Protein AF-A0A1F4F2V1-F1 (afdb_monomer)

Solvent-accessible surface area (backbone atoms only — not comparable to full-atom values): 5350 Å² total; per-residue (Å²): 129,87,64,49,33,40,34,26,35,15,77,35,59,69,42,41,52,50,29,50,51,53,40,44,74,73,66,45,57,67,95,40,53,46,75,46,65,63,38,41,71,79,57,39,79,76,78,44,99,56,61,75,82,59,60,88,73,68,56,74,41,23,12,39,38,36,33,56,27,92,44,75,68,49,39,54,51,50,52,50,50,30,48,75,41,57,29,79,45,70,49,67,55,75,133

Secondary structure (DSSP, 8-state):
-PPPEEEEEESSHHHHHHHHHHHHHTT--GGGEEEEEEE-TTTHHHHSS-GGGG-S-PPTTEEEEEEE-SSHHHHHHHHHHHHHHT-SEEEE---

Sequence (95 aa):
MPTPTVMGIFDSPDDAEKAMDELLHAGVARHRIVVSGPVSYDDVVGTIPDPAAFGEALPSGACVVSVAARSHVDKKHIAELMRRSGARDTIEARE

Nearest PDB structures (foldseek):
  3mhy-assembly1_C  TM=6.213E-01  e=7.398E-03  Azospirillum brasilense
  1vfj-assembly1_A  TM=5.900E-01  e=3.833E-02  Thermus thermophilus
  1pil-assembly1_A  TM=5.638E-01  e=4.396E-02  Escherichia coli
  3pm9-assembly3_F  TM=5.834E-01  e=1.409E-01  Rhodopseudomonas palustris
  6lpq-assembly1_A  TM=4.985E-01  e=3.298E+00  Homo sapiens

Radius of gyration: 12.19 Å; Cα contacts (8 Å, |Δi|>4): 169; chains: 1; bounding box: 25×28×32 Å

pLDDT: mean 72.24, std 13.83, range [44.47, 88.0]

Structure (mmCIF, N/CA/C/O backbone):
data_AF-A0A1F4F2V1-F1
#
_entry.id   AF-A0A1F4F2V1-F1
#
loop_
_atom_site.group_PDB
_atom_site.id
_atom_site.type_symbol
_atom_site.label_atom_id
_atom_site.label_alt_id
_atom_site.label_comp_id
_atom_site.label_asym_id
_atom_site.label_entity_id
_atom_site.label_seq_id
_atom_site.pdbx_PDB_ins_code
_atom_site.Cartn_x
_atom_site.Cartn_y
_atom_site.Cartn_z
_atom_site.occupancy
_atom_site.B_iso_or_equiv
_atom_site.auth_seq_id
_atom_site.auth_comp_id
_atom_site.auth_asym_id
_atom_site.auth_atom_id
_ato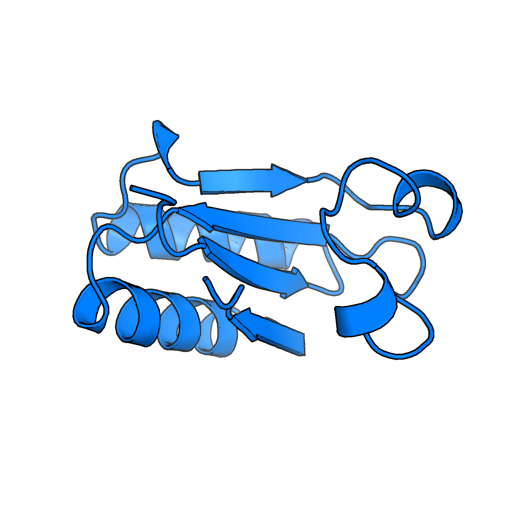m_site.pdbx_PDB_model_num
ATOM 1 N N . MET A 1 1 ? -15.551 13.283 6.512 1.00 47.62 1 MET A N 1
ATOM 2 C CA . MET A 1 1 ? -14.164 13.247 7.018 1.00 47.62 1 MET A CA 1
ATOM 3 C C . MET A 1 1 ? -13.324 12.633 5.913 1.00 47.62 1 MET A C 1
ATOM 5 O O . MET A 1 1 ? -13.753 11.589 5.424 1.00 47.62 1 MET A O 1
ATOM 9 N N . PRO A 1 2 ? -12.251 13.282 5.437 1.00 56.00 2 PRO A N 1
ATOM 10 C CA . PRO A 1 2 ? -11.369 12.664 4.453 1.00 56.00 2 PRO A CA 1
ATOM 11 C C . PRO A 1 2 ? -10.770 11.389 5.062 1.00 56.00 2 PRO A C 1
ATOM 13 O O . PRO A 1 2 ? -10.311 11.389 6.199 1.00 56.00 2 PRO A O 1
ATOM 16 N N . THR A 1 3 ? -10.862 10.266 4.354 1.00 61.22 3 THR A N 1
ATOM 17 C CA . THR A 1 3 ? -10.262 9.004 4.803 1.00 61.22 3 THR A CA 1
ATOM 18 C C . THR A 1 3 ? -8.749 9.078 4.595 1.00 61.22 3 THR A C 1
ATOM 20 O O . THR A 1 3 ? -8.323 9.290 3.455 1.00 61.22 3 THR A O 1
ATOM 23 N N . PRO A 1 4 ? -7.925 8.893 5.643 1.00 69.75 4 PRO A N 1
ATOM 24 C CA . PRO A 1 4 ? -6.475 8.925 5.495 1.00 69.75 4 PRO A CA 1
ATOM 25 C C . PRO A 1 4 ? -6.056 7.835 4.510 1.00 69.75 4 PRO A C 1
ATOM 27 O O . PRO A 1 4 ? -6.403 6.677 4.701 1.00 69.75 4 PRO A O 1
ATOM 30 N N . THR A 1 5 ? -5.339 8.185 3.448 1.00 76.19 5 THR A N 1
ATOM 31 C CA . THR A 1 5 ? -4.953 7.229 2.398 1.00 76.19 5 THR A CA 1
ATOM 32 C C . THR A 1 5 ? -3.446 7.004 2.434 1.00 76.19 5 THR A C 1
ATOM 34 O O . THR A 1 5 ? -2.674 7.947 2.604 1.00 76.19 5 THR A O 1
ATOM 37 N N . VAL A 1 6 ? -3.024 5.748 2.323 1.00 83.31 6 VAL A N 1
ATOM 38 C CA . VAL A 1 6 ? -1.615 5.358 2.198 1.00 83.31 6 VAL A CA 1
ATOM 39 C C . VAL A 1 6 ? -1.385 4.904 0.771 1.00 83.31 6 VAL A C 1
ATOM 41 O O . VAL A 1 6 ? -2.139 4.072 0.275 1.00 83.31 6 VAL A O 1
ATOM 44 N N . MET A 1 7 ? -0.368 5.445 0.117 1.00 82.50 7 MET A N 1
ATOM 45 C CA . MET A 1 7 ? 0.016 5.074 -1.238 1.00 82.50 7 MET A CA 1
ATOM 46 C C . MET A 1 7 ? 1.387 4.413 -1.202 1.00 82.50 7 MET A C 1
ATOM 48 O O . MET A 1 7 ? 2.321 4.981 -0.651 1.00 82.50 7 MET A O 1
ATOM 52 N N . GLY A 1 8 ? 1.505 3.218 -1.766 1.00 83.12 8 GLY A N 1
ATOM 53 C CA . GLY A 1 8 ? 2.764 2.508 -1.958 1.00 83.12 8 GLY A CA 1
ATOM 54 C C . GLY A 1 8 ? 3.134 2.496 -3.432 1.00 83.12 8 GLY A C 1
ATOM 55 O O . GLY A 1 8 ? 2.285 2.195 -4.272 1.00 83.12 8 GLY A O 1
ATOM 56 N N . ILE A 1 9 ? 4.384 2.825 -3.736 1.00 81.69 9 ILE A N 1
ATOM 57 C CA . ILE A 1 9 ? 4.941 2.777 -5.089 1.00 81.69 9 ILE A CA 1
ATOM 58 C C . ILE A 1 9 ? 5.721 1.479 -5.244 1.00 81.69 9 ILE A C 1
ATOM 60 O O . ILE A 1 9 ? 6.584 1.176 -4.424 1.00 81.69 9 ILE A O 1
ATOM 64 N N . PHE A 1 10 ? 5.461 0.758 -6.322 1.00 84.50 10 PHE A N 1
ATOM 65 C CA . PHE A 1 10 ? 6.116 -0.496 -6.663 1.00 84.50 10 PHE A CA 1
ATOM 66 C C . PHE A 1 10 ? 6.747 -0.372 -8.043 1.00 84.50 10 PHE A C 1
ATOM 68 O O . PHE A 1 10 ? 6.138 0.189 -8.950 1.00 84.50 10 PHE A O 1
ATOM 75 N N . ASP A 1 11 ? 7.958 -0.895 -8.223 1.00 78.50 11 ASP A N 1
ATOM 76 C CA . ASP A 1 11 ? 8.628 -0.867 -9.529 1.00 78.50 11 ASP A CA 1
ATOM 77 C C . ASP A 1 11 ? 8.020 -1.882 -10.522 1.00 78.50 11 ASP A C 1
ATOM 79 O O . ASP A 1 11 ? 8.210 -1.731 -11.727 1.00 78.50 11 ASP A O 1
ATOM 83 N N . SER A 1 12 ? 7.255 -2.870 -10.032 1.00 79.00 12 SER A N 1
ATOM 84 C CA . SER A 1 12 ? 6.632 -3.926 -10.842 1.00 79.00 12 SER A CA 1
ATOM 85 C C . SER A 1 12 ? 5.159 -4.164 -10.467 1.00 79.00 12 SER A C 1
ATOM 87 O O . SER A 1 12 ? 4.798 -4.040 -9.291 1.00 79.00 12 SER A O 1
ATOM 89 N N . PRO A 1 13 ? 4.306 -4.574 -11.426 1.00 80.69 13 PRO A N 1
ATOM 90 C CA . PRO A 1 13 ? 2.933 -4.996 -11.140 1.00 80.69 13 PRO A CA 1
ATOM 91 C C . PRO A 1 13 ? 2.873 -6.234 -10.238 1.00 80.69 13 PRO A C 1
ATOM 93 O O . PRO A 1 13 ? 2.030 -6.278 -9.348 1.00 80.69 13 PRO A O 1
ATOM 96 N N . ASP A 1 14 ? 3.799 -7.184 -10.389 1.00 83.19 14 ASP A N 1
ATOM 97 C CA . ASP A 1 14 ? 3.875 -8.376 -9.537 1.00 83.19 14 ASP A CA 1
ATOM 98 C C . ASP A 1 14 ? 4.055 -8.024 -8.048 1.00 83.19 14 ASP A C 1
ATOM 100 O O . ASP A 1 14 ? 3.405 -8.611 -7.181 1.00 83.19 14 ASP A O 1
ATOM 104 N N . ASP A 1 15 ? 4.894 -7.028 -7.733 1.00 84.44 15 ASP A N 1
ATOM 105 C CA . ASP A 1 15 ? 5.088 -6.566 -6.353 1.00 84.44 15 ASP A CA 1
ATOM 106 C C . ASP A 1 15 ? 3.837 -5.853 -5.816 1.00 84.44 15 ASP A C 1
ATOM 108 O O . ASP A 1 15 ? 3.480 -6.012 -4.646 1.00 84.44 15 ASP A O 1
ATOM 112 N N . ALA A 1 16 ? 3.125 -5.112 -6.673 1.00 83.69 16 ALA A N 1
ATOM 113 C CA . ALA A 1 16 ? 1.861 -4.473 -6.316 1.00 83.69 16 ALA A CA 1
ATOM 114 C C . ALA A 1 16 ? 0.743 -5.501 -6.055 1.00 83.69 16 ALA A C 1
ATOM 116 O O . ALA A 1 16 ? -0.016 -5.353 -5.094 1.00 83.69 16 ALA A O 1
ATOM 117 N N . GLU A 1 17 ? 0.654 -6.561 -6.862 1.00 84.88 17 GLU A N 1
ATOM 118 C CA . GLU A 1 17 ? -0.281 -7.671 -6.643 1.00 84.88 17 GLU A CA 1
ATOM 119 C C . GLU A 1 17 ? 0.046 -8.434 -5.359 1.00 84.88 17 GLU A C 1
ATOM 121 O O . GLU A 1 17 ? -0.849 -8.714 -4.559 1.00 84.88 17 GLU A O 1
ATOM 126 N N . LYS A 1 18 ? 1.330 -8.699 -5.100 1.00 86.38 18 LYS A N 1
ATOM 127 C CA . LYS A 1 18 ? 1.775 -9.311 -3.845 1.00 86.38 18 LYS A CA 1
ATOM 128 C C . LYS A 1 18 ? 1.425 -8.446 -2.636 1.00 86.38 18 LYS A C 1
ATOM 130 O O . LYS A 1 18 ? 0.920 -8.959 -1.641 1.00 86.38 18 LYS A O 1
ATOM 135 N N . ALA A 1 19 ? 1.644 -7.135 -2.723 1.00 86.00 19 ALA A N 1
ATOM 136 C CA . ALA A 1 19 ? 1.254 -6.206 -1.671 1.00 86.00 19 ALA A CA 1
ATOM 137 C C . ALA A 1 19 ? -0.263 -6.198 -1.454 1.00 86.00 19 ALA A C 1
ATOM 139 O O . ALA A 1 19 ? -0.723 -6.149 -0.315 1.00 86.00 19 ALA A O 1
ATOM 140 N N . MET A 1 20 ? -1.053 -6.270 -2.528 1.00 85.56 20 MET A N 1
ATOM 141 C CA . MET A 1 20 ? -2.503 -6.405 -2.431 1.00 85.56 20 MET A CA 1
ATOM 142 C C . MET A 1 20 ? -2.900 -7.693 -1.700 1.00 85.56 20 MET A C 1
ATOM 144 O O . MET A 1 20 ? -3.765 -7.629 -0.827 1.00 85.56 20 MET A O 1
ATOM 148 N N . ASP A 1 21 ? -2.278 -8.830 -2.012 1.00 87.94 21 ASP A N 1
ATOM 149 C CA . ASP A 1 21 ? -2.549 -10.101 -1.331 1.00 87.94 21 ASP A CA 1
ATOM 150 C C . ASP A 1 21 ? -2.200 -10.030 0.165 1.00 87.94 21 ASP A C 1
ATOM 152 O O . ASP A 1 21 ? -3.037 -10.352 1.006 1.00 87.94 21 ASP A O 1
ATOM 156 N N . GLU A 1 22 ? -1.035 -9.475 0.514 1.00 88.00 22 GLU A N 1
ATOM 157 C CA . GLU A 1 22 ? -0.617 -9.254 1.907 1.00 88.00 22 GLU A CA 1
ATOM 158 C C . GLU A 1 22 ? -1.587 -8.329 2.660 1.00 88.00 22 GLU A C 1
ATOM 160 O O . GLU A 1 22 ? -1.944 -8.590 3.811 1.00 88.00 22 GLU A O 1
ATOM 165 N N . LEU A 1 23 ? -2.069 -7.261 2.016 1.00 86.00 23 LEU A N 1
ATOM 166 C CA . LEU A 1 23 ? -3.062 -6.354 2.597 1.00 86.00 23 LEU A CA 1
ATOM 167 C C . LEU A 1 23 ? -4.396 -7.070 2.837 1.00 86.00 23 LEU A C 1
ATOM 169 O O . LEU A 1 23 ? -4.993 -6.918 3.906 1.00 86.00 23 LEU A O 1
ATOM 173 N N . LEU A 1 24 ? -4.857 -7.871 1.874 1.00 87.12 24 LEU A N 1
ATOM 174 C CA . LEU A 1 24 ? -6.063 -8.688 2.024 1.00 87.12 24 LEU A CA 1
ATOM 175 C C . LEU A 1 24 ? -5.901 -9.708 3.157 1.00 87.12 24 LEU A C 1
ATOM 177 O O . LEU A 1 24 ? -6.807 -9.852 3.981 1.00 87.12 24 LEU A O 1
ATOM 181 N N . HIS A 1 25 ? -4.744 -10.366 3.235 1.00 86.00 25 HIS A N 1
ATOM 182 C CA . HIS A 1 25 ? -4.414 -11.340 4.272 1.00 86.00 25 HIS A CA 1
ATOM 183 C C . HIS A 1 25 ? -4.351 -10.701 5.665 1.00 86.00 25 HIS A C 1
ATOM 185 O O . HIS A 1 25 ? -4.826 -11.281 6.641 1.00 86.00 25 HIS A O 1
ATOM 191 N N . ALA A 1 26 ? -3.849 -9.468 5.759 1.00 83.19 26 ALA A N 1
ATOM 192 C CA . ALA A 1 26 ? -3.848 -8.670 6.983 1.00 83.19 26 ALA A CA 1
ATOM 193 C C . ALA A 1 26 ? -5.248 -8.164 7.394 1.00 83.19 26 ALA A C 1
ATOM 195 O O . ALA A 1 26 ? -5.400 -7.537 8.444 1.00 83.19 26 ALA A O 1
ATOM 196 N N . GLY A 1 27 ? -6.286 -8.429 6.592 1.00 83.44 27 GLY A N 1
ATOM 197 C CA . GLY A 1 27 ? -7.670 -8.049 6.879 1.00 83.44 27 GLY A CA 1
ATOM 198 C C . GLY A 1 27 ? -8.081 -6.685 6.321 1.00 83.44 27 GLY A C 1
ATOM 199 O O . GLY A 1 27 ? -9.159 -6.178 6.653 1.00 83.44 27 GLY A O 1
ATOM 200 N N . VAL A 1 28 ? -7.268 -6.074 5.452 1.00 84.38 28 VAL A N 1
ATOM 201 C CA . VAL A 1 28 ? -7.672 -4.876 4.711 1.00 84.38 28 VAL A CA 1
ATOM 202 C C . VAL A 1 28 ? -8.695 -5.286 3.661 1.00 84.38 28 VAL A C 1
ATOM 204 O O . VAL A 1 28 ? -8.442 -6.105 2.787 1.00 84.38 28 VAL A O 1
ATOM 207 N N . ALA A 1 29 ? -9.891 -4.712 3.729 1.00 82.88 29 ALA A N 1
ATOM 208 C CA . ALA A 1 29 ? -10.946 -5.080 2.799 1.00 82.88 29 ALA A CA 1
ATOM 209 C C . ALA A 1 29 ? -10.626 -4.628 1.363 1.00 82.88 29 ALA A C 1
ATOM 211 O O . ALA A 1 29 ? -10.286 -3.467 1.145 1.00 82.88 29 ALA A O 1
ATOM 212 N N . ARG A 1 30 ? -10.846 -5.509 0.377 1.00 80.75 30 ARG A N 1
ATOM 213 C CA . ARG A 1 30 ? -10.561 -5.258 -1.051 1.00 80.75 30 ARG A CA 1
ATOM 214 C C . ARG A 1 30 ? -11.131 -3.944 -1.588 1.00 80.75 30 ARG A C 1
ATOM 216 O O . ARG A 1 30 ? -10.464 -3.264 -2.347 1.00 80.75 30 ARG A O 1
ATOM 223 N N . HIS A 1 31 ? -12.332 -3.553 -1.158 1.00 82.25 31 HIS A N 1
ATOM 224 C CA . HIS A 1 31 ? -12.973 -2.296 -1.577 1.00 82.25 31 HIS A CA 1
ATOM 225 C C . HIS A 1 31 ? -12.242 -1.027 -1.102 1.00 82.25 31 HIS A C 1
ATOM 227 O O . HIS A 1 31 ? -12.612 0.074 -1.493 1.00 82.25 31 HIS A O 1
ATOM 233 N N . ARG A 1 32 ? -11.250 -1.164 -0.216 1.00 80.00 32 ARG A N 1
ATOM 234 C CA . ARG A 1 32 ? -10.409 -0.070 0.286 1.00 80.00 32 ARG A CA 1
ATOM 235 C C 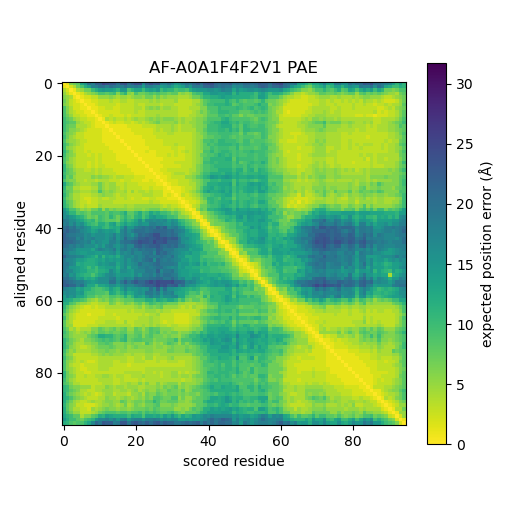. ARG A 1 32 ? -9.061 0.000 -0.422 1.00 80.00 32 ARG A C 1
ATOM 237 O O . ARG A 1 32 ? -8.332 0.954 -0.175 1.00 80.00 32 ARG A O 1
ATOM 244 N N . ILE A 1 33 ? -8.731 -1.009 -1.226 1.00 83.00 33 ILE A N 1
ATOM 245 C CA . ILE A 1 33 ? -7.467 -1.138 -1.943 1.00 83.00 33 ILE A CA 1
ATOM 246 C C . ILE A 1 33 ? -7.740 -0.780 -3.400 1.00 83.00 33 ILE A C 1
ATOM 248 O O . ILE A 1 33 ? -8.573 -1.398 -4.061 1.00 83.00 33 ILE A O 1
ATOM 252 N N . VAL A 1 34 ? -7.033 0.223 -3.891 1.00 80.50 34 VAL A N 1
ATOM 253 C CA . VAL A 1 34 ? -7.056 0.658 -5.281 1.00 80.50 34 VAL A CA 1
ATOM 254 C C . VAL A 1 34 ? -5.658 0.429 -5.828 1.00 80.50 34 VAL A C 1
ATOM 256 O O . VAL A 1 34 ? -4.713 1.095 -5.416 1.00 80.50 34 VAL A O 1
ATOM 259 N N . VAL A 1 35 ? -5.522 -0.542 -6.726 1.00 77.12 35 VAL A N 1
ATOM 260 C CA . VAL A 1 35 ? -4.277 -0.778 -7.459 1.00 77.12 35 VAL A CA 1
ATOM 261 C C . VAL A 1 35 ? -4.401 -0.057 -8.791 1.00 77.12 35 VAL A C 1
ATOM 263 O O . VAL A 1 35 ? -5.259 -0.399 -9.605 1.00 77.12 35 VAL A O 1
ATOM 266 N N . SER A 1 36 ? -3.564 0.950 -8.998 1.00 67.88 36 SER A N 1
ATOM 267 C CA . SER A 1 36 ? -3.350 1.519 -10.320 1.00 67.88 36 SER A CA 1
ATOM 268 C C . SER A 1 36 ? -2.352 0.631 -11.055 1.00 67.88 36 SER A C 1
ATOM 270 O O . SER A 1 36 ? -1.308 0.280 -10.498 1.00 67.88 36 SER A O 1
ATOM 272 N N . GLY A 1 37 ? -2.692 0.254 -12.291 1.00 63.88 37 GLY A N 1
ATOM 273 C CA . GLY A 1 37 ? -1.784 -0.463 -13.190 1.00 63.88 37 GLY A CA 1
ATOM 274 C C . GLY A 1 37 ? -0.517 0.347 -13.499 1.00 63.88 37 GLY A C 1
ATOM 275 O O . GLY A 1 37 ? -0.365 1.450 -12.969 1.00 63.88 37 GLY A O 1
ATOM 276 N N . PRO A 1 38 ? 0.386 -0.177 -14.347 1.00 60.72 38 PRO A N 1
ATOM 277 C CA . PRO A 1 38 ? 1.655 0.475 -14.648 1.00 60.72 38 PRO A CA 1
ATOM 278 C C . PRO A 1 38 ? 1.397 1.900 -15.138 1.00 60.72 38 PRO A C 1
ATOM 280 O O . PRO A 1 38 ? 0.886 2.109 -16.238 1.00 60.72 38 PRO A O 1
ATOM 283 N N . VAL A 1 39 ? 1.707 2.880 -14.292 1.00 58.06 39 VAL A N 1
ATOM 284 C CA . VA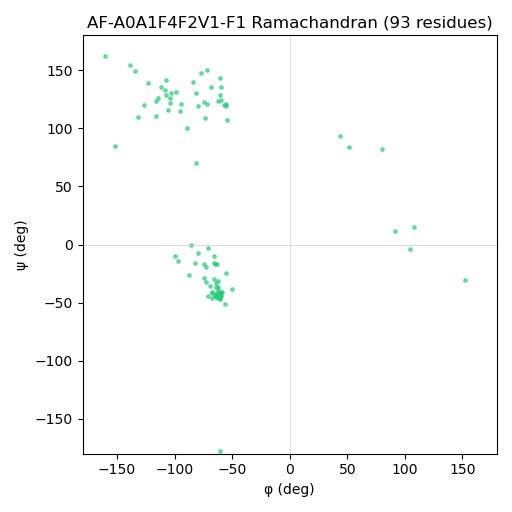L A 1 39 ? 1.547 4.289 -14.616 1.00 58.06 39 VAL A CA 1
ATOM 285 C C . VAL A 1 39 ? 2.731 4.696 -15.480 1.00 58.06 39 VAL A C 1
ATOM 287 O O . VAL A 1 39 ? 3.900 4.583 -15.096 1.00 58.06 39 VAL A O 1
ATOM 290 N N . SER A 1 40 ? 2.426 5.143 -16.694 1.00 50.81 40 SER A N 1
ATOM 291 C CA . SER A 1 40 ? 3.368 5.934 -17.473 1.00 50.81 40 SER A CA 1
ATOM 292 C C . SER A 1 40 ? 3.468 7.318 -16.832 1.00 50.81 40 SER A C 1
ATOM 294 O O . SER A 1 40 ? 2.496 7.805 -16.258 1.00 50.81 40 SER A O 1
ATOM 296 N N . TYR A 1 41 ? 4.621 7.980 -16.937 1.00 49.84 41 TYR A N 1
ATOM 297 C CA . TYR A 1 41 ? 4.791 9.350 -16.433 1.00 49.84 41 TYR A CA 1
ATOM 298 C C . TYR A 1 41 ? 3.749 10.329 -17.025 1.00 49.84 41 TYR A C 1
ATOM 300 O O . TYR A 1 41 ? 3.395 11.322 -16.400 1.00 49.84 41 TYR A O 1
ATOM 308 N N . ASP A 1 42 ? 3.201 10.018 -18.199 1.00 51.66 42 ASP A N 1
ATOM 309 C CA . ASP A 1 42 ? 2.118 10.786 -18.823 1.00 51.66 42 ASP A CA 1
ATOM 310 C C . ASP A 1 42 ? 0.755 10.593 -18.112 1.00 51.66 42 ASP A C 1
ATOM 312 O O . ASP A 1 42 ? -0.029 11.531 -17.999 1.00 51.66 42 ASP A O 1
ATOM 316 N N . ASP A 1 43 ? 0.497 9.409 -17.539 1.00 50.97 43 ASP A N 1
ATOM 317 C CA . ASP A 1 43 ? -0.756 9.048 -16.847 1.00 50.97 43 ASP A CA 1
ATOM 318 C C . ASP A 1 43 ? -0.823 9.535 -15.386 1.00 50.97 43 ASP A C 1
ATOM 320 O O . ASP A 1 43 ? -1.899 9.562 -14.774 1.00 50.97 43 ASP A O 1
ATOM 324 N N . VAL A 1 44 ? 0.313 9.923 -14.790 1.00 50.25 44 VAL A N 1
ATOM 325 C CA . VAL A 1 44 ? 0.349 10.387 -13.388 1.00 50.25 44 VAL A CA 1
ATOM 326 C C . VAL A 1 44 ? -0.268 11.776 -13.213 1.00 50.25 44 VAL A C 1
ATOM 328 O O . VAL A 1 44 ? -0.698 12.125 -12.112 1.00 50.25 44 VAL A O 1
ATOM 331 N N . VAL A 1 45 ? -0.387 12.547 -14.299 1.00 45.00 45 VAL A N 1
ATOM 332 C CA . VAL A 1 45 ? -1.037 13.862 -14.326 1.00 45.00 45 VAL A CA 1
ATOM 333 C C . VAL A 1 45 ? -2.558 13.672 -14.426 1.00 45.00 45 VAL A C 1
ATOM 335 O O . VAL A 1 45 ? -3.176 13.930 -15.452 1.00 45.00 45 VAL A O 1
ATOM 338 N N . GLY A 1 46 ? -3.186 13.182 -13.354 1.00 45.25 46 GLY A N 1
ATOM 339 C CA . GLY A 1 46 ? -4.652 13.137 -13.249 1.00 45.25 46 GLY A CA 1
ATOM 340 C C . GLY A 1 46 ? -5.221 12.026 -12.369 1.00 45.25 46 GLY A C 1
ATOM 341 O O . GLY A 1 46 ? -6.258 12.225 -11.742 1.00 45.25 46 GLY A O 1
ATOM 342 N N . THR A 1 47 ? -4.541 10.880 -12.275 1.00 48.75 47 THR A N 1
ATOM 343 C CA . THR A 1 47 ? -5.000 9.738 -11.453 1.00 48.75 47 THR A CA 1
ATOM 344 C C . THR A 1 47 ? -4.514 9.823 -10.007 1.00 48.75 47 THR A C 1
ATOM 346 O O . THR A 1 47 ? -5.140 9.289 -9.090 1.00 48.75 47 THR A O 1
ATOM 349 N N . ILE A 1 48 ? -3.395 10.509 -9.787 1.00 53.88 48 ILE A N 1
ATOM 350 C CA . ILE A 1 48 ? -2.759 10.627 -8.483 1.00 53.88 48 ILE A CA 1
ATOM 351 C C . ILE A 1 48 ? -3.052 12.029 -7.932 1.00 53.88 48 ILE A C 1
ATOM 353 O O . ILE A 1 48 ? -2.771 13.009 -8.620 1.00 53.88 48 ILE A O 1
ATOM 357 N N . PRO A 1 49 ? -3.612 12.157 -6.715 1.00 52.09 49 PRO A N 1
ATOM 358 C CA . PRO A 1 49 ? -4.044 13.446 -6.174 1.00 52.09 49 PRO A CA 1
ATOM 359 C C . PRO A 1 49 ? -2.897 14.434 -5.927 1.00 52.09 49 PRO A C 1
ATOM 361 O O . PRO A 1 49 ? -3.162 15.625 -5.809 1.00 52.09 49 PRO A O 1
ATOM 364 N N . ASP A 1 50 ? -1.644 13.971 -5.875 1.00 55.44 50 ASP A N 1
ATOM 365 C CA . ASP A 1 50 ? -0.479 14.845 -5.757 1.00 55.44 50 ASP A CA 1
ATOM 366 C C . ASP A 1 50 ? 0.763 14.200 -6.397 1.00 55.44 50 ASP A C 1
ATOM 368 O O . ASP A 1 50 ? 1.530 13.550 -5.698 1.00 55.44 50 ASP A O 1
ATOM 372 N N . PRO A 1 51 ? 0.983 14.319 -7.719 1.00 51.62 51 PRO A N 1
ATOM 373 C CA . PRO A 1 51 ? 2.161 13.748 -8.381 1.00 51.62 51 PRO A CA 1
ATOM 374 C C . PRO A 1 51 ? 3.482 14.401 -7.927 1.00 51.62 51 PRO A C 1
ATOM 376 O O . PRO A 1 51 ? 4.548 13.829 -8.135 1.00 51.62 51 PRO A O 1
ATOM 379 N N . ALA A 1 52 ? 3.434 15.575 -7.282 1.00 54.41 52 ALA A N 1
ATOM 380 C CA . 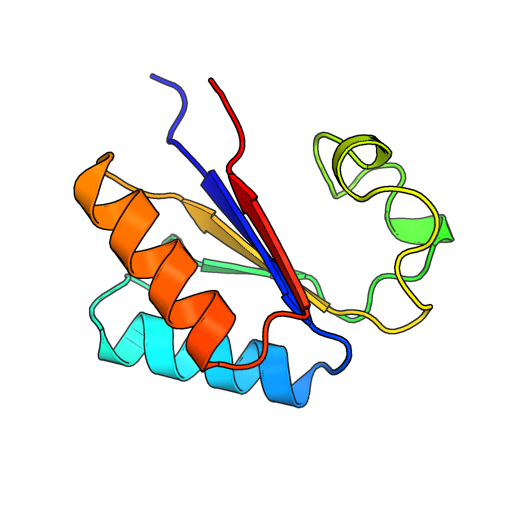ALA A 1 52 ? 4.605 16.258 -6.733 1.00 54.41 52 ALA A CA 1
ATOM 381 C C . ALA A 1 52 ? 5.130 15.595 -5.444 1.00 54.41 52 ALA A C 1
ATOM 383 O O . ALA A 1 52 ? 6.336 15.604 -5.199 1.00 54.41 52 ALA A O 1
ATOM 384 N N . ALA A 1 53 ? 4.262 14.942 -4.667 1.00 56.50 53 ALA A N 1
ATOM 385 C CA . ALA A 1 53 ? 4.635 14.128 -3.513 1.00 56.50 53 ALA A CA 1
ATOM 386 C C . ALA A 1 53 ? 5.490 12.909 -3.896 1.00 56.50 53 ALA A C 1
ATOM 388 O O . ALA A 1 53 ? 6.144 12.332 -3.032 1.00 56.50 53 ALA A O 1
ATOM 389 N N . PHE A 1 54 ? 5.506 12.535 -5.180 1.00 56.97 54 PHE A N 1
ATOM 390 C CA . PHE A 1 54 ? 6.223 11.371 -5.702 1.00 56.97 54 PHE A CA 1
ATOM 391 C C . PHE A 1 54 ? 7.683 11.667 -6.046 1.00 56.97 54 PHE A C 1
ATOM 393 O O . PHE A 1 54 ? 8.374 10.741 -6.451 1.00 56.97 54 PHE A O 1
ATOM 400 N N . GLY A 1 55 ? 8.151 12.912 -5.863 1.00 44.47 55 GLY A N 1
ATOM 401 C CA . GLY A 1 55 ? 9.567 13.280 -5.923 1.00 44.47 55 GLY A CA 1
ATOM 402 C C . GLY A 1 55 ? 10.270 12.805 -7.194 1.00 44.47 55 GLY A C 1
ATOM 403 O O . GLY A 1 55 ? 10.915 11.772 -7.179 1.00 44.47 55 GLY A O 1
ATOM 404 N N . GLU A 1 56 ? 10.154 13.582 -8.271 1.00 47.94 56 GLU A N 1
ATOM 405 C CA . GLU A 1 56 ? 10.966 13.496 -9.497 1.00 47.94 56 GLU A CA 1
ATOM 406 C C . GLU A 1 56 ? 11.222 12.061 -10.031 1.00 47.94 56 GLU A C 1
ATOM 408 O O . GLU A 1 56 ? 12.198 11.399 -9.695 1.00 47.94 56 GLU A O 1
ATOM 413 N N . ALA A 1 57 ? 10.350 11.635 -10.956 1.00 52.31 57 ALA A N 1
ATOM 414 C CA . ALA A 1 57 ? 10.426 10.414 -11.770 1.00 52.31 57 ALA A CA 1
ATOM 415 C C . ALA A 1 57 ? 9.980 9.103 -11.093 1.00 52.31 57 ALA A C 1
ATOM 417 O O . ALA A 1 57 ? 10.782 8.246 -10.723 1.00 52.31 57 ALA A O 1
ATOM 418 N N . LEU A 1 58 ? 8.659 8.875 -11.088 1.00 57.03 58 LEU A N 1
ATOM 419 C CA . LEU A 1 58 ? 8.131 7.510 -11.120 1.00 57.03 58 LEU A CA 1
ATOM 420 C C . LEU A 1 58 ? 8.731 6.796 -12.348 1.00 57.03 58 LEU A C 1
ATOM 422 O O . LEU A 1 58 ? 8.564 7.297 -13.467 1.00 57.03 58 LEU A O 1
ATOM 426 N N . PRO A 1 59 ? 9.455 5.674 -12.179 1.00 55.94 59 PRO A N 1
ATOM 427 C CA . PRO A 1 59 ? 9.974 4.939 -13.320 1.00 55.94 59 PRO A CA 1
ATOM 428 C C . PRO A 1 59 ? 8.796 4.492 -14.189 1.00 55.94 59 PRO A C 1
ATOM 430 O O . PRO A 1 59 ? 7.772 4.042 -13.679 1.00 55.94 59 PRO A O 1
ATOM 433 N N . SER A 1 60 ? 8.913 4.660 -15.508 1.00 58.44 60 SER A N 1
ATOM 434 C CA . SER A 1 60 ? 7.866 4.226 -16.439 1.00 58.44 60 SER A CA 1
ATOM 435 C C . SER A 1 60 ? 7.606 2.731 -16.249 1.00 58.44 60 SER A C 1
ATOM 437 O O . SER A 1 60 ? 8.526 1.931 -16.401 1.00 58.44 60 SER A O 1
ATOM 439 N N . GLY A 1 61 ? 6.370 2.372 -15.890 1.00 64.69 61 GLY A N 1
ATOM 440 C CA . GLY A 1 61 ? 5.999 1.000 -15.527 1.00 64.69 61 GLY A CA 1
ATOM 441 C C . GLY A 1 61 ? 5.805 0.756 -14.026 1.00 64.69 61 GLY A C 1
ATOM 442 O O . GLY A 1 61 ? 5.365 -0.332 -13.657 1.00 64.69 61 GLY A O 1
ATOM 443 N N . ALA A 1 62 ? 6.059 1.752 -13.172 1.00 72.38 62 ALA A N 1
ATOM 444 C CA . ALA A 1 62 ? 5.752 1.667 -11.749 1.00 72.38 62 ALA A CA 1
ATOM 445 C C . ALA A 1 62 ? 4.248 1.469 -11.517 1.00 72.38 62 ALA A C 1
ATOM 447 O O . ALA A 1 62 ? 3.418 2.045 -12.214 1.00 72.38 62 ALA A O 1
ATOM 448 N N . CYS A 1 63 ? 3.889 0.681 -10.512 1.00 76.81 63 CYS A N 1
ATOM 449 C CA . CYS A 1 63 ? 2.514 0.483 -10.071 1.00 76.81 63 CYS A CA 1
ATOM 450 C C . CYS A 1 63 ? 2.294 1.192 -8.737 1.00 76.81 63 CYS A C 1
ATOM 452 O O . CYS A 1 63 ? 3.162 1.194 -7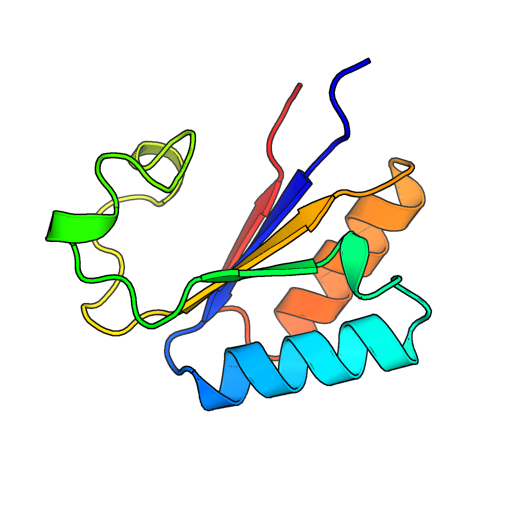.865 1.00 76.81 63 CYS A O 1
ATOM 454 N N . VAL A 1 64 ? 1.121 1.796 -8.562 1.00 79.31 64 VAL A N 1
ATOM 455 C CA . VAL A 1 64 ? 0.783 2.516 -7.328 1.00 79.31 64 VAL A CA 1
ATOM 456 C C . VAL A 1 64 ? -0.388 1.819 -6.660 1.00 79.31 64 VAL A C 1
ATOM 458 O O . VAL A 1 64 ? -1.457 1.680 -7.249 1.00 79.31 64 VAL A O 1
ATOM 461 N N . VAL A 1 65 ? -0.209 1.412 -5.407 1.00 82.56 65 VAL A N 1
ATOM 462 C CA . VAL A 1 65 ? -1.279 0.844 -4.584 1.00 82.56 65 VAL A CA 1
ATOM 463 C C . VAL A 1 65 ? -1.711 1.879 -3.564 1.00 82.56 65 VAL A C 1
ATOM 465 O O . VAL A 1 65 ? -0.948 2.245 -2.679 1.00 82.56 65 VAL A O 1
ATOM 468 N N . SER A 1 66 ? -2.953 2.333 -3.662 1.00 81.50 66 SER A N 1
ATOM 469 C CA . SER A 1 66 ? -3.571 3.249 -2.708 1.00 81.50 66 SER A CA 1
ATOM 470 C C . SER A 1 66 ? -4.530 2.497 -1.799 1.00 81.50 66 SER A C 1
ATOM 472 O O . SER A 1 66 ? -5.395 1.757 -2.259 1.00 81.50 66 SER A O 1
ATOM 474 N N . VAL A 1 67 ? -4.415 2.703 -0.493 1.00 83.62 67 VAL A N 1
ATOM 475 C CA . VAL A 1 67 ? -5.275 2.073 0.504 1.00 83.62 67 VAL A CA 1
ATOM 476 C C . VAL A 1 67 ? -5.878 3.136 1.400 1.00 83.62 67 VAL A C 1
ATOM 478 O O . VAL A 1 67 ? -5.170 3.853 2.107 1.00 83.62 67 VAL A O 1
ATOM 481 N N . ALA A 1 68 ? -7.205 3.214 1.409 1.00 82.25 68 ALA A N 1
ATOM 482 C CA . ALA A 1 68 ? -7.928 4.080 2.328 1.00 82.25 68 ALA A CA 1
ATOM 483 C C . ALA A 1 68 ? -7.875 3.472 3.733 1.00 82.25 68 ALA A C 1
ATOM 485 O O . ALA A 1 68 ? -8.527 2.456 3.975 1.00 82.25 68 ALA A O 1
ATOM 486 N N . ALA A 1 69 ? -7.127 4.076 4.655 1.00 79.00 69 ALA A N 1
ATOM 487 C CA . ALA A 1 69 ? -7.039 3.714 6.066 1.00 79.00 69 ALA A CA 1
ATOM 488 C C . ALA A 1 69 ? -8.269 4.209 6.860 1.00 79.00 69 ALA A C 1
ATOM 490 O O . ALA A 1 69 ? -8.863 5.241 6.553 1.00 79.00 69 ALA A O 1
ATOM 491 N N . ARG A 1 70 ? -8.676 3.467 7.897 1.00 77.25 70 ARG A N 1
ATOM 492 C CA . ARG A 1 70 ? -9.831 3.808 8.762 1.00 77.25 70 ARG A CA 1
ATOM 493 C C . ARG A 1 70 ? -9.412 4.527 10.039 1.00 77.25 70 ARG A C 1
ATOM 495 O O . ARG A 1 70 ? -10.253 5.050 10.763 1.00 77.25 70 ARG A O 1
ATOM 502 N N . SER A 1 71 ? -8.124 4.495 10.365 1.00 73.31 71 SER A N 1
ATOM 503 C CA . SER A 1 71 ? -7.559 5.045 11.598 1.00 73.31 71 SER A CA 1
ATOM 504 C C . SER A 1 71 ? -6.055 5.270 11.437 1.00 73.31 71 SER A C 1
ATOM 506 O O . SER A 1 71 ? -5.420 4.655 10.585 1.00 73.31 71 SER A O 1
ATOM 508 N N . HIS A 1 72 ? -5.447 6.084 12.300 1.00 70.31 72 HIS A N 1
ATOM 509 C CA . HIS A 1 72 ? -3.990 6.291 12.293 1.00 70.31 72 HIS A CA 1
ATOM 510 C C . HIS A 1 72 ? -3.184 5.013 12.587 1.00 70.31 72 HIS A C 1
ATOM 512 O O . HIS A 1 72 ? -2.078 4.856 12.076 1.00 70.31 72 HIS A O 1
ATOM 518 N N . VAL A 1 73 ? -3.723 4.093 13.396 1.00 74.31 73 VAL A N 1
ATOM 519 C CA . VAL A 1 73 ? -3.083 2.792 13.676 1.00 74.31 73 VAL A CA 1
ATOM 520 C C . VAL A 1 73 ? -3.064 1.921 12.417 1.00 74.31 73 VAL A C 1
ATOM 522 O O . VAL A 1 73 ? -2.023 1.393 12.042 1.00 74.31 73 VAL A O 1
ATOM 525 N N . ASP A 1 74 ? -4.203 1.859 11.729 1.00 80.25 74 ASP A N 1
ATOM 526 C CA . ASP A 1 74 ? -4.389 1.168 10.449 1.00 80.25 74 ASP A CA 1
ATOM 527 C C . ASP A 1 74 ? -3.449 1.749 9.378 1.00 80.25 74 ASP A C 1
ATOM 529 O O . ASP A 1 74 ? -2.768 1.006 8.682 1.00 80.25 74 ASP A O 1
ATOM 533 N N . LYS A 1 75 ? -3.295 3.079 9.343 1.00 81.44 75 LYS A N 1
ATOM 534 C CA . LYS A 1 75 ? -2.353 3.786 8.464 1.00 81.44 75 LYS A CA 1
ATOM 535 C C . LYS A 1 75 ? -0.906 3.311 8.640 1.00 81.44 75 LYS A C 1
ATOM 537 O O . LYS A 1 75 ? -0.255 2.959 7.661 1.00 81.44 75 LYS A O 1
ATOM 542 N N . LYS A 1 76 ? -0.408 3.270 9.885 1.00 82.06 76 LYS A N 1
ATOM 543 C CA . LYS A 1 76 ? 0.961 2.808 10.180 1.00 82.06 76 LYS A CA 1
ATOM 544 C C . LYS A 1 76 ? 1.159 1.346 9.798 1.00 82.06 76 LYS A C 1
ATOM 546 O O . LYS A 1 76 ? 2.190 1.008 9.227 1.00 82.06 76 LYS A O 1
ATOM 551 N N . HIS A 1 77 ? 0.169 0.506 10.091 1.00 84.31 77 HIS A N 1
ATOM 552 C CA . HIS A 1 77 ? 0.224 -0.912 9.764 1.00 84.31 77 HIS A CA 1
ATOM 553 C C . HIS A 1 77 ? 0.259 -1.143 8.246 1.00 84.31 77 HIS A C 1
ATOM 555 O O . HIS A 1 77 ? 1.114 -1.873 7.756 1.00 84.31 77 HIS A O 1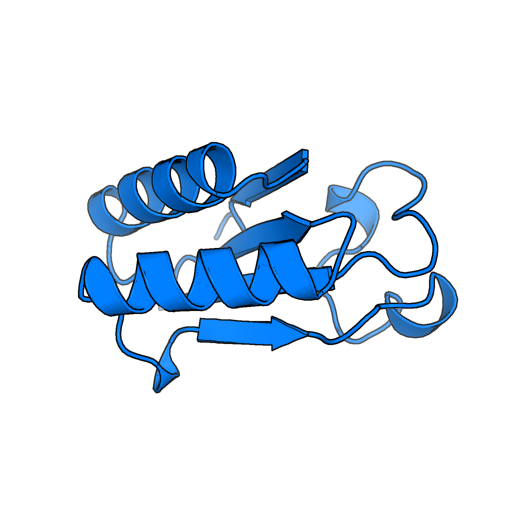
ATOM 561 N N . ILE A 1 78 ? -0.589 -0.443 7.486 1.00 86.25 78 ILE A N 1
ATOM 562 C CA . ILE A 1 78 ? -0.606 -0.490 6.017 1.00 86.25 78 ILE A CA 1
ATOM 563 C C . ILE A 1 78 ? 0.731 -0.014 5.433 1.00 86.25 78 ILE A C 1
ATOM 565 O O . ILE A 1 78 ? 1.283 -0.676 4.558 1.00 86.25 78 ILE A O 1
ATOM 569 N N . ALA A 1 79 ? 1.285 1.100 5.924 1.00 84.38 79 ALA A N 1
ATOM 570 C CA . ALA A 1 79 ? 2.570 1.615 5.444 1.00 84.38 79 ALA A CA 1
ATOM 571 C C . ALA A 1 79 ? 3.739 0.654 5.730 1.00 84.38 79 ALA A C 1
ATOM 573 O O . ALA A 1 79 ? 4.694 0.577 4.956 1.00 84.38 79 ALA A O 1
ATOM 574 N N . GLU A 1 80 ? 3.685 -0.081 6.842 1.00 85.94 80 GLU A N 1
ATOM 575 C CA . GLU A 1 80 ? 4.659 -1.128 7.154 1.00 85.94 80 GLU A CA 1
ATOM 576 C C . GLU A 1 80 ? 4.493 -2.349 6.238 1.00 85.94 80 GLU A C 1
ATOM 578 O O . GLU A 1 80 ? 5.484 -2.836 5.693 1.00 85.94 80 GLU A O 1
ATOM 583 N N . LEU A 1 81 ? 3.255 -2.799 6.002 1.00 86.62 81 LEU A N 1
ATOM 584 C CA . LEU A 1 81 ? 2.951 -3.897 5.078 1.00 86.62 81 LEU A CA 1
ATOM 585 C C . LEU A 1 81 ? 3.416 -3.587 3.653 1.00 86.62 81 LEU A C 1
ATOM 587 O O . LEU A 1 81 ? 4.052 -4.428 3.021 1.00 86.62 81 LEU A O 1
ATOM 591 N N . MET A 1 82 ? 3.170 -2.370 3.165 1.00 84.81 82 MET A N 1
ATOM 592 C CA . MET A 1 82 ? 3.625 -1.937 1.843 1.00 84.81 82 MET A CA 1
ATOM 593 C C . MET A 1 82 ? 5.152 -1.974 1.734 1.00 84.81 82 MET A C 1
ATOM 595 O O . MET A 1 82 ? 5.678 -2.571 0.798 1.00 84.81 82 MET A O 1
ATOM 599 N N . ARG A 1 83 ? 5.875 -1.433 2.725 1.00 84.25 83 ARG A N 1
ATOM 600 C CA . ARG A 1 83 ? 7.348 -1.496 2.756 1.00 84.25 83 ARG A CA 1
ATOM 601 C C . ARG A 1 83 ? 7.874 -2.929 2.796 1.00 84.25 83 ARG A C 1
ATOM 603 O O . ARG A 1 83 ? 8.811 -3.253 2.075 1.00 84.25 83 ARG A O 1
ATOM 610 N N . ARG A 1 84 ? 7.259 -3.811 3.591 1.00 86.31 84 ARG A N 1
ATOM 611 C CA . ARG A 1 84 ? 7.632 -5.237 3.641 1.00 86.31 84 ARG A CA 1
ATOM 612 C C . ARG A 1 84 ? 7.352 -5.976 2.335 1.00 86.31 84 ARG A C 1
ATOM 614 O O . ARG A 1 84 ? 8.061 -6.928 2.023 1.00 86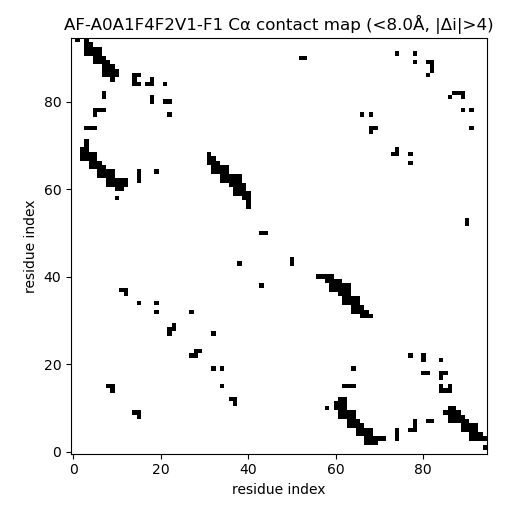.31 84 ARG A O 1
ATOM 621 N N . SER A 1 85 ? 6.342 -5.536 1.593 1.00 82.88 85 SER A N 1
ATOM 622 C CA . SER A 1 85 ? 5.945 -6.135 0.318 1.00 82.88 85 SER A CA 1
ATOM 623 C C . SER A 1 85 ? 6.824 -5.701 -0.856 1.00 82.88 85 SER A C 1
ATOM 625 O O . SER A 1 85 ? 6.690 -6.276 -1.927 1.00 82.88 85 SER A O 1
ATOM 627 N N . GLY A 1 86 ? 7.736 -4.741 -0.655 1.00 81.19 86 GLY A N 1
ATOM 628 C CA . GLY A 1 86 ? 8.640 -4.249 -1.697 1.00 81.19 86 GLY A CA 1
ATOM 629 C C . GLY A 1 86 ? 8.310 -2.849 -2.208 1.00 81.19 86 GLY A C 1
ATOM 630 O O . GLY A 1 86 ? 8.832 -2.457 -3.246 1.00 81.19 86 GLY A O 1
ATOM 631 N N . ALA A 1 87 ? 7.467 -2.083 -1.504 1.00 83.38 87 ALA A N 1
ATOM 632 C CA . ALA A 1 87 ? 7.219 -0.697 -1.882 1.00 83.38 87 ALA A CA 1
ATOM 633 C C . ALA A 1 87 ? 8.517 0.115 -1.795 1.00 83.38 87 ALA A C 1
ATOM 635 O O . ALA A 1 87 ? 9.150 0.185 -0.736 1.00 83.38 87 ALA A O 1
ATOM 636 N N . ARG A 1 88 ? 8.882 0.747 -2.909 1.00 78.56 88 ARG A N 1
ATOM 637 C CA . ARG A 1 88 ? 10.047 1.624 -3.028 1.00 78.56 88 ARG A CA 1
ATOM 638 C C . ARG A 1 88 ? 9.875 2.893 -2.210 1.00 78.56 88 ARG A C 1
ATOM 640 O O . ARG A 1 88 ? 10.808 3.321 -1.538 1.00 78.56 88 ARG A O 1
ATOM 647 N N . ASP A 1 89 ? 8.673 3.454 -2.256 1.00 75.62 89 ASP A N 1
ATOM 648 C CA . ASP A 1 89 ? 8.278 4.583 -1.427 1.00 75.62 89 ASP A CA 1
ATOM 649 C C . ASP A 1 89 ? 6.849 4.394 -0.914 1.00 75.62 89 ASP A C 1
ATOM 651 O O . ASP A 1 89 ? 6.033 3.689 -1.519 1.00 75.62 89 ASP A O 1
ATOM 655 N N . THR A 1 90 ? 6.554 5.016 0.222 1.00 76.50 90 THR A N 1
ATOM 656 C CA . THR A 1 90 ? 5.225 5.002 0.827 1.00 76.50 90 THR A CA 1
ATOM 657 C C . THR A 1 90 ? 4.840 6.415 1.210 1.00 76.50 90 THR A C 1
ATOM 659 O O . THR A 1 90 ? 5.359 6.965 2.183 1.00 76.50 90 THR A O 1
ATOM 662 N N . ILE A 1 91 ? 3.883 6.967 0.476 1.00 75.44 91 ILE A N 1
ATOM 663 C CA . ILE A 1 91 ? 3.357 8.301 0.701 1.00 75.44 91 ILE A CA 1
ATOM 664 C C . ILE A 1 91 ? 2.118 8.189 1.570 1.00 75.44 91 ILE A C 1
ATOM 666 O O . ILE A 1 91 ? 1.111 7.553 1.254 1.00 75.44 91 ILE A O 1
ATOM 670 N N . GLU A 1 92 ? 2.192 8.857 2.703 1.00 73.75 92 GLU A N 1
ATOM 671 C CA . GLU A 1 92 ? 1.070 9.043 3.591 1.00 73.75 92 GLU A CA 1
ATOM 672 C C . GLU A 1 92 ? 0.337 10.316 3.172 1.00 73.75 92 GLU A C 1
ATOM 674 O O . GLU A 1 92 ? 0.768 11.406 3.552 1.00 73.75 92 GLU A O 1
ATOM 679 N N . ALA A 1 93 ? -0.779 10.202 2.439 1.00 60.59 93 ALA A N 1
ATOM 680 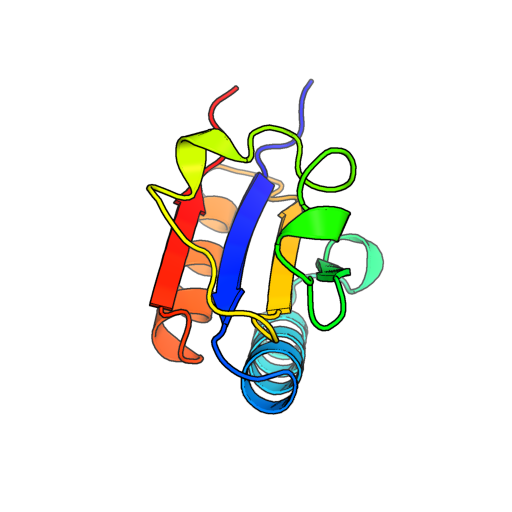C CA . ALA A 1 93 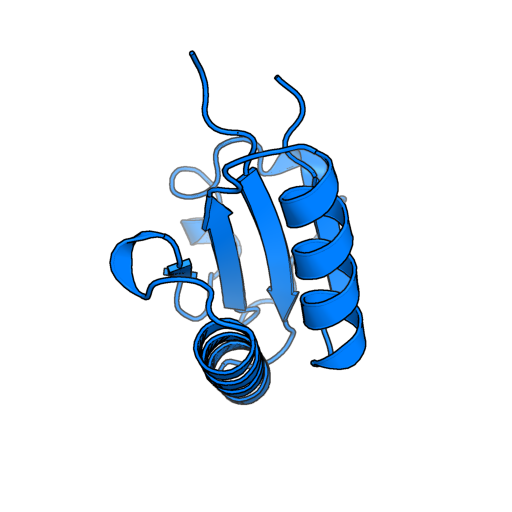? -1.604 11.371 2.149 1.00 60.59 93 ALA A CA 1
ATOM 681 C C . ALA A 1 93 ? -1.979 12.028 3.488 1.00 60.59 93 ALA A C 1
ATOM 683 O O . ALA A 1 93 ? -2.515 11.375 4.402 1.00 60.59 93 ALA A O 1
ATOM 684 N N . ARG A 1 94 ? -1.554 13.283 3.652 1.00 47.84 94 ARG A N 1
ATOM 685 C CA . ARG A 1 94 ? -1.927 14.116 4.791 1.00 47.84 94 ARG A CA 1
ATOM 686 C C . ARG A 1 94 ? -3.272 14.759 4.483 1.00 47.84 94 ARG A C 1
ATOM 688 O O . ARG A 1 94 ? -3.545 15.097 3.337 1.00 47.84 94 ARG A O 1
ATOM 695 N N . GLU A 1 95 ? -4.098 14.803 5.520 1.00 52.09 95 GLU A N 1
ATOM 696 C CA . GLU A 1 95 ? -5.398 15.477 5.539 1.00 52.09 95 GLU A CA 1
ATOM 697 C C . GLU A 1 95 ? -5.270 16.972 5.235 1.00 52.09 95 GLU A C 1
ATOM 699 O O . GLU A 1 95 ? -4.230 17.560 5.622 1.00 52.09 95 GLU A O 1
#

Foldseek 3Di:
DQQWKKKFKAQAVVLVVQLLVLCVVVVQDPVQKDKDFQDAPVNCVPPPPCVVLVPPDDDRGMIMIMGRAPDPVSNVVSQVSSVVSHGPDMDTDDD

Mean predicted aligned error: 8.36 Å